Protein AF-A0A920KST8-F1 (afdb_monomer)

Nearest PDB structures (foldseek):
  4nlg-assembly1_A  TM=5.571E-01  e=8.611E+00  Sulfolobus acidocaldarius
  7kif-assembly1_J  TM=2.425E-01  e=8.611E+00  Mycobacterium tuberculosis

Foldseek 3Di:
DDDQFAWQKKWWWWQAPVRDTDIDIDGPVPDPRPQDRDHPPPSPDDDDDDDDDDDDPPGDDDDIDTQKMKIAGSVGDIDMDGD

Secondary structure (DSSP, 8-state):
------EEEEEEEEE-TTS-EEEEEE-TTSSSS---SPPPTTTTS---------PPTTPPSSPPEEEEEEEEETTS-EEEEE-

Structure (mmCIF, N/CA/C/O backbone):
data_AF-A0A920KST8-F1
#
_entry.id   AF-A0A920KST8-F1
#
loop_
_atom_site.group_PDB
_atom_site.id
_atom_site.type_symbol
_atom_site.label_atom_id
_atom_site.label_alt_id
_atom_site.label_comp_id
_atom_site.label_asym_id
_atom_site.label_entity_id
_atom_site.label_seq_id
_atom_site.pdbx_PDB_ins_code
_atom_site.Cartn_x
_atom_site.Cartn_y
_atom_site.Cartn_z
_atom_site.occupancy
_atom_site.B_iso_or_equiv
_atom_site.auth_seq_id
_atom_site.auth_comp_id
_atom_site.auth_asym_id
_atom_site.auth_atom_id
_atom_site.pdbx_PDB_model_num
ATOM 1 N N . MET A 1 1 ? 12.351 -16.546 -20.523 1.00 36.41 1 MET A N 1
ATOM 2 C CA . MET A 1 1 ? 13.402 -15.628 -20.028 1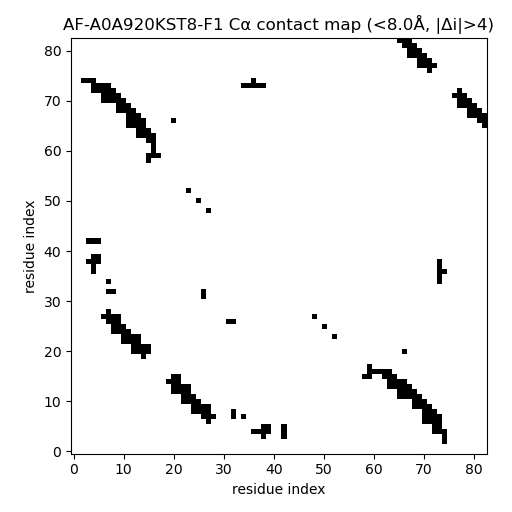.00 36.41 1 MET A CA 1
ATOM 3 C C . MET A 1 1 ? 12.699 -14.390 -19.477 1.00 36.41 1 MET A C 1
ATOM 5 O O . MET A 1 1 ? 12.139 -13.630 -20.256 1.00 36.41 1 MET A O 1
ATOM 9 N N . GLY A 1 2 ? 12.557 -14.280 -18.152 1.00 44.66 2 GLY A N 1
ATOM 10 C CA . GLY A 1 2 ? 11.717 -13.250 -17.524 1.00 44.66 2 GLY A CA 1
ATOM 11 C C . GLY A 1 2 ? 12.322 -11.857 -17.683 1.00 44.66 2 GLY A C 1
ATOM 12 O O . GLY A 1 2 ? 13.462 -11.635 -17.275 1.00 44.66 2 GLY A O 1
ATOM 13 N N . LYS A 1 3 ? 11.579 -10.923 -18.286 1.00 47.88 3 LYS A N 1
ATOM 14 C CA . LYS A 1 3 ? 11.974 -9.512 -18.334 1.00 47.88 3 LYS A CA 1
ATOM 15 C C . LYS A 1 3 ? 11.795 -8.937 -16.931 1.00 47.88 3 LYS A C 1
ATOM 17 O O . LYS A 1 3 ? 10.671 -8.726 -16.496 1.00 47.88 3 LYS A O 1
ATOM 22 N N . LYS A 1 4 ? 12.903 -8.749 -16.211 1.00 58.00 4 LYS A N 1
ATOM 23 C CA . LYS A 1 4 ? 12.916 -8.076 -14.907 1.00 58.00 4 LYS A CA 1
ATOM 24 C C . LYS A 1 4 ? 12.478 -6.633 -15.124 1.00 58.00 4 LYS A C 1
ATOM 26 O O . LYS A 1 4 ? 13.107 -5.915 -15.899 1.00 58.00 4 LYS A O 1
ATOM 31 N N . ALA A 1 5 ? 11.388 -6.239 -14.488 1.00 65.44 5 ALA A N 1
ATOM 32 C CA . ALA A 1 5 ? 10.791 -4.933 -14.674 1.00 65.44 5 ALA A CA 1
ATOM 33 C C . ALA A 1 5 ? 10.658 -4.265 -13.302 1.00 65.44 5 ALA A C 1
ATOM 35 O O . ALA A 1 5 ? 10.358 -4.931 -12.314 1.00 65.44 5 ALA A O 1
ATOM 36 N N . SER A 1 6 ? 10.938 -2.965 -13.217 1.00 79.50 6 SER A N 1
ATOM 37 C CA . SER A 1 6 ? 10.746 -2.219 -11.972 1.00 79.50 6 SER A CA 1
ATOM 38 C C . SER A 1 6 ? 9.291 -2.267 -11.521 1.00 79.50 6 SER A C 1
ATOM 40 O O . SER A 1 6 ? 8.391 -2.455 -12.341 1.00 79.50 6 SER A O 1
ATOM 42 N N . VAL A 1 7 ? 9.047 -2.035 -10.231 1.00 84.56 7 VAL A N 1
ATOM 43 C CA . VAL A 1 7 ? 7.684 -1.863 -9.714 1.00 84.56 7 VAL A CA 1
ATOM 44 C C . VAL A 1 7 ? 7.038 -0.657 -10.392 1.00 84.56 7 VAL A C 1
ATOM 46 O O . VAL A 1 7 ? 7.595 0.439 -10.371 1.00 84.56 7 VAL A O 1
ATOM 49 N N . THR A 1 8 ? 5.860 -0.858 -10.978 1.00 86.69 8 THR A N 1
ATOM 50 C CA . THR A 1 8 ? 5.085 0.217 -11.610 1.00 86.69 8 THR A CA 1
ATOM 51 C C . THR A 1 8 ? 3.947 0.695 -10.726 1.00 86.69 8 THR A C 1
ATOM 53 O O . THR A 1 8 ? 3.578 1.864 -10.781 1.00 86.69 8 THR A O 1
ATOM 56 N N . GLN A 1 9 ? 3.373 -0.201 -9.927 1.00 90.31 9 GLN A N 1
ATOM 57 C CA . GLN A 1 9 ? 2.164 0.087 -9.177 1.00 90.31 9 GLN A CA 1
ATOM 58 C C . GLN A 1 9 ? 2.076 -0.804 -7.948 1.00 90.31 9 GLN A C 1
ATOM 60 O O . GLN A 1 9 ? 2.405 -1.990 -7.992 1.00 90.31 9 GLN A O 1
ATOM 65 N N . ILE A 1 10 ? 1.599 -0.222 -6.856 1.00 92.44 10 ILE A N 1
ATOM 66 C CA . ILE A 1 10 ? 1.251 -0.932 -5.635 1.00 92.44 10 ILE A CA 1
ATOM 67 C C . ILE A 1 10 ? -0.200 -0.594 -5.309 1.00 92.44 10 ILE A C 1
ATOM 69 O O . ILE A 1 10 ? -0.553 0.579 -5.191 1.00 92.44 10 ILE A O 1
ATOM 73 N N . TYR A 1 11 ? -1.026 -1.622 -5.171 1.00 93.81 11 TYR A N 1
ATOM 74 C CA . TYR A 1 11 ? -2.338 -1.522 -4.546 1.00 93.81 11 TYR A CA 1
ATOM 75 C C . TYR A 1 11 ? -2.231 -2.024 -3.119 1.00 93.81 11 TYR A C 1
ATOM 77 O O . TYR A 1 11 ? -1.531 -3.002 -2.856 1.00 93.81 11 TYR A O 1
ATOM 85 N N . TYR A 1 12 ? -2.931 -1.378 -2.205 1.00 95.19 12 TYR A N 1
ATOM 86 C CA . TYR A 1 12 ? -3.005 -1.836 -0.829 1.00 95.19 12 TYR A CA 1
ATOM 87 C C . TYR A 1 12 ? -4.334 -1.438 -0.204 1.00 95.19 12 TYR A C 1
ATOM 89 O O . TYR A 1 12 ? -4.915 -0.417 -0.572 1.00 95.19 12 TYR A O 1
ATOM 97 N N . PHE A 1 13 ? -4.799 -2.259 0.730 1.00 95.94 13 PHE A N 1
ATOM 98 C CA . PHE A 1 13 ? -6.017 -2.022 1.485 1.00 95.94 13 PHE A CA 1
ATOM 99 C C . PHE A 1 13 ? -5.667 -1.678 2.923 1.00 95.94 13 PHE A C 1
ATOM 101 O O . PHE A 1 13 ? -4.902 -2.395 3.574 1.00 95.94 13 PHE A O 1
ATOM 108 N N . LEU A 1 14 ? -6.220 -0.567 3.403 1.00 95.44 14 LEU A N 1
ATOM 109 C CA . LEU A 1 14 ? -6.179 -0.230 4.817 1.00 95.44 14 LEU A CA 1
ATOM 110 C C . LEU A 1 14 ? -7.551 -0.501 5.425 1.00 95.44 14 LEU A C 1
ATOM 112 O O . LEU A 1 14 ? -8.552 0.029 4.941 1.00 95.44 14 LEU A O 1
ATOM 116 N N . ARG A 1 15 ? -7.579 -1.310 6.480 1.00 95.44 15 ARG A N 1
ATOM 117 C CA . ARG A 1 15 ? -8.768 -1.591 7.272 1.00 95.44 15 ARG A CA 1
ATOM 118 C C . ARG A 1 15 ? -8.923 -0.541 8.353 1.00 95.44 15 ARG A C 1
ATOM 120 O O . ARG A 1 15 ? -8.007 -0.345 9.156 1.00 95.44 15 ARG A O 1
ATOM 127 N N . ASP A 1 16 ? -10.070 0.116 8.373 1.00 95.25 16 ASP A N 1
ATOM 128 C CA . ASP A 1 16 ? -10.401 1.061 9.427 1.00 95.25 16 ASP A CA 1
ATOM 129 C C . ASP A 1 16 ? -10.781 0.346 10.742 1.00 95.25 16 ASP A C 1
ATOM 131 O O . ASP A 1 16 ? -11.026 -0.866 10.754 1.00 95.25 16 ASP A O 1
ATOM 135 N N . PRO A 1 17 ? -10.849 1.075 11.8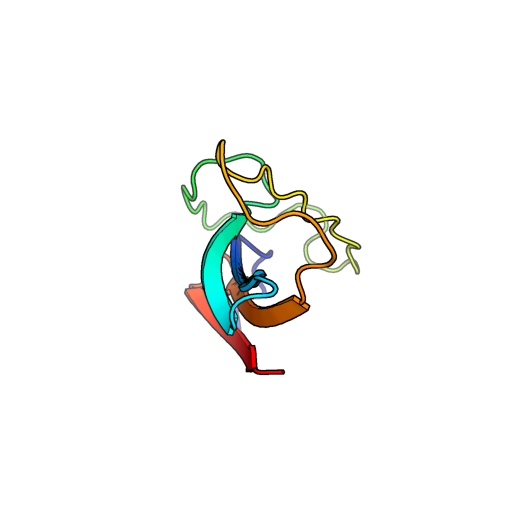69 1.00 95.19 17 PRO A N 1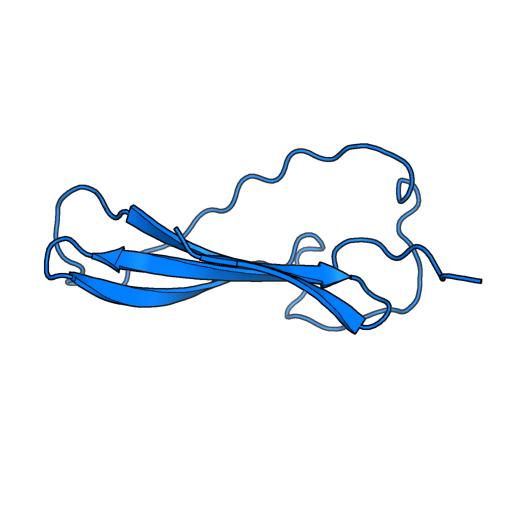
ATOM 136 C CA . PRO A 1 17 ? -11.259 0.521 13.162 1.00 95.19 17 PRO A CA 1
ATOM 137 C C . PRO A 1 17 ? -12.666 -0.091 13.197 1.00 95.19 17 PRO A C 1
ATOM 139 O O . PRO A 1 17 ? -12.987 -0.838 14.118 1.00 95.19 17 PRO A O 1
ATOM 142 N N . GLN A 1 18 ? -13.516 0.203 12.211 1.00 94.00 18 GLN A N 1
ATOM 143 C CA . GLN A 1 18 ? -14.855 -0.378 12.083 1.00 94.00 18 GLN A CA 1
ATOM 144 C C . GLN A 1 18 ? -14.837 -1.691 11.282 1.00 94.00 18 GLN A C 1
ATOM 146 O O . GLN A 1 18 ? -15.872 -2.342 11.143 1.00 94.00 18 GLN A O 1
ATOM 151 N N . GLY A 1 19 ? -13.666 -2.100 10.783 1.00 94.06 19 GLY A N 1
ATOM 152 C CA . GLY A 1 19 ? -13.463 -3.325 10.021 1.00 94.06 19 GLY A CA 1
ATOM 153 C C . GLY A 1 19 ? -13.668 -3.169 8.514 1.00 94.06 19 GLY A C 1
ATOM 154 O O . GLY A 1 19 ? -13.716 -4.182 7.817 1.00 94.06 19 GLY A O 1
ATOM 155 N N . ILE A 1 20 ? -13.788 -1.943 7.997 1.00 93.75 20 ILE A N 1
ATOM 156 C CA . ILE A 1 20 ? -14.035 -1.680 6.574 1.00 93.75 20 ILE A CA 1
ATOM 157 C C . ILE A 1 20 ? -12.699 -1.493 5.851 1.00 93.75 20 ILE A C 1
ATOM 159 O O . ILE A 1 20 ? -11.849 -0.722 6.291 1.00 93.75 20 ILE A O 1
ATOM 163 N N . ASP A 1 21 ? -12.514 -2.191 4.730 1.00 95.31 21 ASP A N 1
ATOM 164 C CA . ASP A 1 21 ? -11.323 -2.066 3.886 1.00 95.31 21 ASP A CA 1
ATOM 1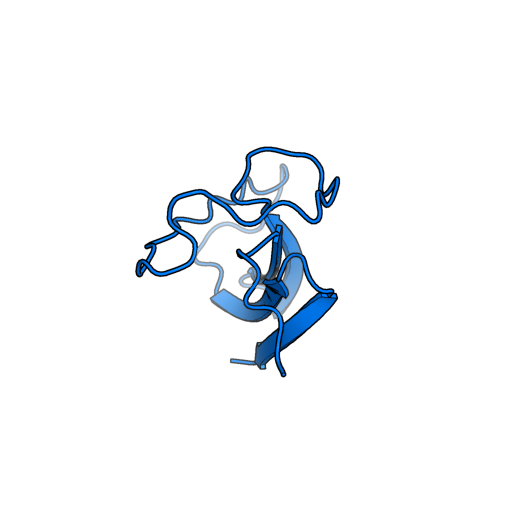65 C C . ASP A 1 21 ? -11.458 -0.921 2.874 1.00 95.31 21 ASP A C 1
ATOM 167 O O . ASP A 1 21 ? -12.459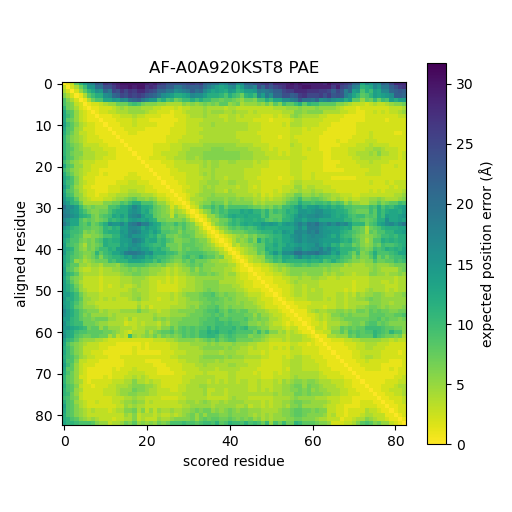 -0.803 2.164 1.00 95.31 21 ASP A O 1
ATOM 171 N N . HIS A 1 22 ? -10.403 -0.114 2.758 1.00 93.88 22 HIS A N 1
ATOM 172 C CA . HIS A 1 22 ? -10.322 1.020 1.837 1.00 93.88 22 HIS A CA 1
ATOM 173 C C . HIS A 1 22 ? -9.139 0.848 0.884 1.00 93.88 22 HIS A C 1
ATOM 175 O O . HIS A 1 22 ? -8.011 0.622 1.326 1.00 93.88 22 HIS A O 1
ATOM 181 N N . GLU A 1 23 ? -9.387 0.962 -0.424 1.00 94.12 23 GLU A N 1
ATOM 182 C CA . GLU A 1 23 ? -8.361 0.805 -1.465 1.00 94.12 23 GLU A CA 1
ATOM 183 C C . GLU A 1 23 ? -7.494 2.062 -1.606 1.00 94.12 23 GLU A C 1
ATOM 185 O O . GLU A 1 23 ? -7.993 3.180 -1.748 1.00 94.12 23 GLU A O 1
ATOM 190 N N . PHE A 1 24 ? -6.182 1.855 -1.697 1.00 93.12 24 PHE A N 1
ATOM 191 C CA . PHE A 1 24 ? -5.210 2.876 -2.058 1.00 93.12 24 PHE A CA 1
ATOM 192 C C . PHE A 1 24 ? -4.299 2.395 -3.187 1.00 93.12 24 PHE A C 1
ATOM 194 O O . PHE A 1 24 ? -4.026 1.202 -3.351 1.00 93.12 24 PHE A O 1
ATOM 201 N N . ARG A 1 25 ? -3.796 3.356 -3.969 1.00 91.50 25 ARG A N 1
ATOM 202 C CA . ARG A 1 25 ? -2.839 3.123 -5.054 1.00 91.50 25 ARG A CA 1
ATOM 203 C C . ARG A 1 25 ? -1.618 4.003 -4.869 1.00 91.50 25 ARG A C 1
ATOM 205 O O . ARG A 1 25 ? -1.739 5.189 -4.573 1.00 91.50 25 ARG A O 1
ATOM 212 N N . PHE A 1 26 ? -0.453 3.421 -5.105 1.00 89.94 26 PHE A N 1
ATOM 213 C CA . PHE A 1 26 ? 0.824 4.114 -5.095 1.00 89.94 26 PHE A CA 1
ATOM 214 C C . PHE A 1 26 ? 1.613 3.788 -6.362 1.00 89.94 26 PHE A C 1
ATOM 216 O O . PHE A 1 26 ? 1.735 2.625 -6.752 1.00 89.94 26 PHE A O 1
ATOM 223 N N . TYR A 1 27 ? 2.173 4.823 -6.981 1.00 88.06 27 TYR A N 1
ATOM 224 C CA . TYR A 1 27 ? 2.993 4.722 -8.183 1.00 88.06 27 TYR A CA 1
ATOM 225 C C . TYR A 1 27 ? 4.413 5.189 -7.840 1.00 88.06 27 TYR A C 1
ATOM 227 O O . TYR A 1 27 ? 4.629 6.387 -7.638 1.00 88.06 27 TYR A O 1
ATOM 235 N N . PRO A 1 28 ? 5.393 4.271 -7.722 1.00 83.00 28 PRO A N 1
ATOM 236 C CA . PRO A 1 28 ? 6.740 4.618 -7.261 1.00 83.00 28 PRO A CA 1
ATOM 237 C C . PRO A 1 28 ? 7.511 5.581 -8.168 1.00 83.00 28 PRO A C 1
ATOM 239 O O . PRO A 1 28 ? 8.509 6.152 -7.730 1.00 83.00 28 PRO A O 1
ATOM 242 N N . ASP A 1 29 ? 7.088 5.721 -9.424 1.00 78.19 29 ASP A N 1
ATOM 243 C CA . ASP A 1 29 ? 7.662 6.639 -10.408 1.00 78.19 29 ASP A CA 1
ATOM 244 C C . ASP A 1 29 ? 7.013 8.036 -10.383 1.00 78.19 29 ASP A C 1
ATOM 246 O O . ASP A 1 29 ? 7.391 8.900 -11.171 1.00 78.19 29 ASP A O 1
ATOM 250 N N . GLY A 1 30 ? 6.044 8.267 -9.488 1.00 76.56 30 GLY A N 1
ATOM 251 C CA . GLY A 1 30 ? 5.294 9.521 -9.401 1.00 76.56 30 GLY A CA 1
ATOM 252 C C . GLY A 1 30 ? 4.330 9.751 -10.569 1.00 76.56 30 GLY A C 1
ATOM 253 O O . GLY A 1 30 ? 3.775 10.842 -10.693 1.00 76.56 30 GLY A O 1
ATOM 254 N N . SER A 1 31 ? 4.132 8.751 -11.434 1.00 73.06 31 SER A N 1
ATOM 255 C CA . SER A 1 31 ? 3.147 8.805 -12.511 1.00 73.06 31 SER A CA 1
ATOM 256 C C . SER A 1 31 ? 1.737 8.483 -11.999 1.00 73.06 31 SER A C 1
ATOM 258 O O . SER A 1 31 ? 1.539 8.092 -10.853 1.00 73.06 31 SER A O 1
ATOM 260 N N . ASN A 1 32 ? 0.737 8.584 -12.876 1.00 69.94 32 ASN A N 1
ATOM 261 C CA . ASN A 1 32 ? -0.625 8.108 -12.604 1.00 69.94 32 ASN A CA 1
ATOM 262 C C . ASN A 1 32 ? -0.858 6.686 -13.155 1.00 69.94 32 ASN A C 1
ATOM 264 O O . ASN A 1 32 ? -1.937 6.394 -13.669 1.00 69.94 32 ASN A O 1
ATOM 268 N N . GLY A 1 33 ? 0.163 5.821 -13.132 1.00 64.75 33 GLY A N 1
ATOM 269 C CA . GLY A 1 33 ? 0.071 4.450 -13.654 1.00 64.75 33 GLY A CA 1
ATOM 270 C C . GLY A 1 33 ? 0.295 4.326 -15.160 1.00 64.75 33 GLY A C 1
ATOM 271 O O . GLY A 1 33 ? -0.106 3.336 -15.771 1.00 64.75 33 GLY A O 1
ATOM 272 N N . ARG A 1 34 ? 0.939 5.319 -15.788 1.00 66.6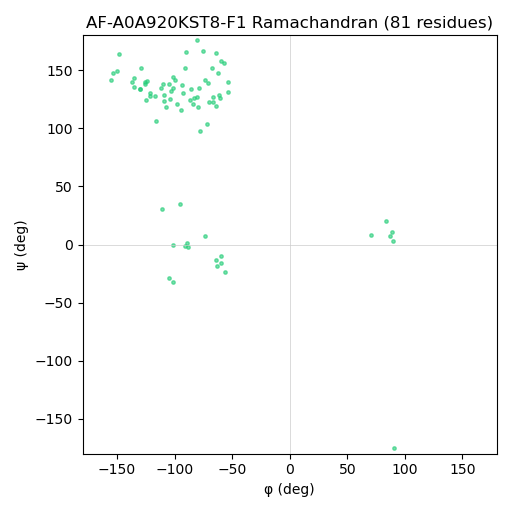2 34 ARG A N 1
ATOM 273 C CA . ARG A 1 34 ? 1.348 5.212 -17.195 1.00 66.62 34 ARG A CA 1
ATOM 274 C C . ARG A 1 34 ? 2.604 4.353 -17.288 1.00 66.62 34 ARG A C 1
ATOM 276 O O . ARG A 1 34 ? 3.715 4.837 -17.100 1.00 66.62 34 ARG A O 1
ATOM 283 N N . VAL A 1 35 ? 2.411 3.079 -17.611 1.00 65.62 35 VAL A N 1
ATOM 284 C CA . VAL A 1 35 ? 3.504 2.112 -17.734 1.00 65.62 35 VAL A CA 1
ATOM 285 C C . VAL A 1 35 ? 4.396 2.476 -18.921 1.00 65.62 35 VAL A C 1
ATOM 287 O O . VAL A 1 35 ? 3.951 2.526 -20.067 1.00 65.62 35 VAL A O 1
ATOM 290 N N . THR A 1 36 ? 5.684 2.680 -18.656 1.00 67.12 36 THR A N 1
ATOM 291 C CA . THR A 1 36 ? 6.717 2.608 -19.692 1.00 67.12 36 THR A CA 1
ATOM 292 C C . THR A 1 36 ? 7.414 1.261 -19.571 1.00 67.12 36 THR A C 1
ATOM 294 O O . THR A 1 36 ? 7.789 0.850 -18.479 1.00 67.12 36 THR A O 1
ATOM 297 N N . LEU A 1 37 ? 7.640 0.568 -20.689 1.00 67.69 37 LEU A N 1
ATOM 298 C CA . LEU A 1 37 ? 8.392 -0.699 -20.693 1.00 67.69 37 LEU A CA 1
ATOM 299 C C . LEU A 1 37 ? 9.906 -0.496 -20.499 1.00 67.69 37 LEU A C 1
ATOM 301 O O . LEU A 1 37 ? 10.684 -1.438 -20.640 1.00 67.69 37 LEU A O 1
ATOM 305 N N . LYS A 1 38 ? 10.338 0.735 -20.199 1.00 72.06 38 LYS A N 1
ATOM 306 C CA . LYS A 1 38 ? 11.731 1.040 -19.892 1.00 72.06 38 LYS A CA 1
ATOM 307 C C . LYS A 1 38 ? 12.007 0.635 -18.438 1.00 72.06 38 LYS A C 1
ATOM 309 O O . LYS A 1 38 ? 11.357 1.182 -17.538 1.00 72.06 38 LYS A O 1
ATOM 314 N N . PRO A 1 39 ? 12.930 -0.312 -18.194 1.00 64.94 39 PRO A N 1
ATOM 315 C CA . PRO A 1 39 ? 13.374 -0.605 -16.840 1.00 64.94 39 PRO A CA 1
ATOM 316 C C . PRO A 1 39 ? 14.044 0.637 -16.249 1.00 64.94 39 PRO A C 1
ATOM 318 O O . PRO A 1 39 ? 14.651 1.425 -16.979 1.00 64.94 39 PRO A O 1
ATOM 321 N N . ASP A 1 40 ? 13.918 0.824 -14.937 1.00 71.44 40 ASP A N 1
ATOM 322 C CA . ASP A 1 40 ? 14.643 1.908 -14.275 1.00 71.44 40 ASP A CA 1
ATOM 323 C C . ASP A 1 40 ? 16.143 1.608 -14.305 1.00 71.44 40 ASP A C 1
ATOM 325 O O . ASP A 1 40 ? 16.554 0.445 -14.281 1.00 71.44 40 ASP A O 1
ATOM 329 N N . SER A 1 41 ? 16.971 2.653 -14.288 1.00 72.19 41 SER A N 1
ATOM 330 C CA . SER A 1 41 ? 18.433 2.511 -14.284 1.00 72.19 41 SER A CA 1
ATOM 331 C C . SER A 1 41 ? 18.956 1.654 -13.119 1.00 72.19 41 SER A C 1
ATOM 333 O O . SER A 1 41 ? 20.013 1.049 -13.243 1.00 72.19 41 SER A O 1
ATOM 335 N N . ALA A 1 42 ? 18.194 1.555 -12.023 1.00 71.56 42 ALA A N 1
ATOM 336 C CA . ALA A 1 42 ? 18.504 0.773 -10.824 1.00 71.56 42 ALA A CA 1
ATOM 337 C C . ALA A 1 42 ? 17.577 -0.449 -10.635 1.00 71.56 42 ALA A C 1
ATOM 339 O O . ALA A 1 42 ? 17.304 -0.862 -9.512 1.00 71.56 42 ALA A O 1
ATOM 340 N N . ALA A 1 43 ? 17.074 -1.056 -11.718 1.00 70.81 43 ALA A N 1
ATOM 341 C CA . ALA A 1 43 ? 16.157 -2.206 -11.645 1.00 70.81 43 ALA A CA 1
ATOM 342 C C . ALA A 1 43 ? 16.723 -3.451 -10.916 1.00 70.81 43 ALA A C 1
ATOM 344 O O . ALA A 1 43 ? 15.983 -4.401 -10.662 1.00 70.81 43 ALA A O 1
ATOM 345 N N . TYR A 1 44 ? 18.022 -3.466 -10.597 1.00 74.00 44 TYR A N 1
ATOM 346 C CA . TYR A 1 44 ? 18.713 -4.556 -9.900 1.00 74.00 44 TYR A CA 1
ATOM 347 C C . TYR A 1 44 ? 18.953 -4.285 -8.410 1.00 74.00 44 TYR A C 1
ATOM 349 O O . TYR A 1 44 ? 19.518 -5.136 -7.725 1.00 74.00 44 TYR A O 1
ATOM 357 N N . GLU A 1 45 ? 18.542 -3.123 -7.909 1.00 81.12 45 GLU A N 1
ATOM 358 C CA . GLU A 1 45 ? 18.802 -2.710 -6.535 1.00 81.12 45 GLU A CA 1
ATOM 359 C C . GLU A 1 45 ? 17.571 -2.903 -5.649 1.00 81.12 45 GLU A C 1
ATOM 361 O O . GLU A 1 45 ? 16.426 -2.699 -6.060 1.00 81.12 45 GLU A O 1
ATOM 366 N N . TRP A 1 46 ? 17.810 -3.278 -4.392 1.00 82.06 46 TRP A N 1
ATOM 367 C CA . TRP A 1 46 ? 16.761 -3.269 -3.382 1.00 82.06 46 TRP A CA 1
ATOM 368 C C . TRP A 1 46 ? 16.336 -1.833 -3.093 1.00 82.06 46 TRP A C 1
ATOM 370 O O . TRP A 1 46 ? 17.156 -0.992 -2.731 1.00 82.06 46 TRP A O 1
ATOM 380 N N . LYS A 1 47 ? 15.032 -1.568 -3.187 1.00 79.75 47 LYS A N 1
ATOM 381 C CA . LYS A 1 47 ? 14.456 -0.255 -2.893 1.00 79.75 47 LYS A CA 1
ATOM 382 C C . LYS A 1 47 ? 13.502 -0.348 -1.712 1.00 79.75 47 LYS A C 1
ATOM 384 O O . LYS A 1 47 ? 12.563 -1.141 -1.724 1.00 79.75 47 LYS A O 1
ATOM 389 N N . ARG A 1 48 ? 13.708 0.509 -0.710 1.00 86.56 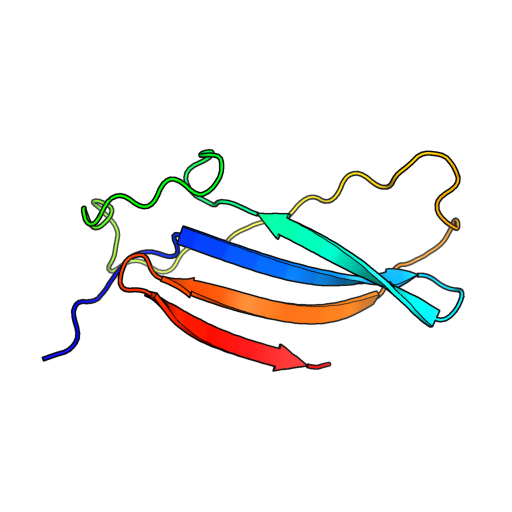48 ARG A N 1
ATO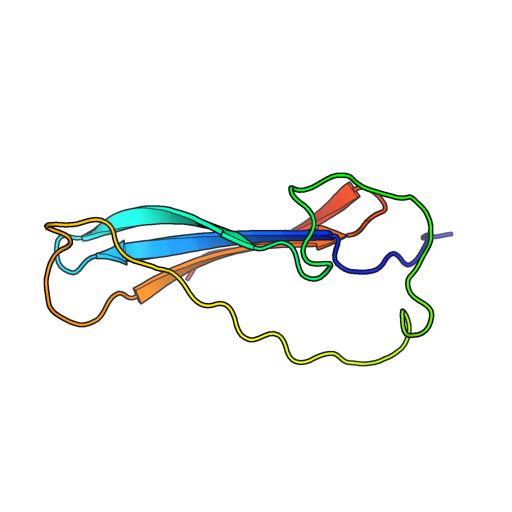M 390 C CA . ARG A 1 48 ? 12.711 0.756 0.337 1.00 86.56 48 ARG A CA 1
ATOM 391 C C . ARG A 1 48 ? 11.713 1.788 -0.179 1.00 86.56 48 ARG A C 1
ATOM 393 O O . ARG A 1 48 ? 12.112 2.862 -0.622 1.00 86.56 48 ARG A O 1
ATOM 400 N N . LEU A 1 49 ? 10.429 1.455 -0.126 1.00 86.06 49 LEU A N 1
ATOM 401 C CA . LEU A 1 49 ? 9.339 2.357 -0.485 1.00 86.06 49 LEU A CA 1
ATOM 402 C C . LEU A 1 49 ? 8.546 2.710 0.770 1.00 86.06 49 LEU A C 1
ATOM 404 O O . LEU A 1 49 ? 8.215 1.826 1.557 1.00 86.06 49 LEU A O 1
ATOM 408 N N . THR A 1 50 ? 8.231 3.992 0.927 1.00 88.81 50 THR A N 1
ATOM 409 C CA . THR A 1 50 ? 7.319 4.484 1.963 1.00 88.81 50 THR A CA 1
ATOM 410 C C . THR A 1 50 ? 6.025 4.901 1.287 1.00 88.81 50 THR A C 1
ATOM 412 O O . THR A 1 50 ? 6.031 5.794 0.438 1.00 88.81 50 THR A O 1
ATOM 415 N N . LEU A 1 51 ? 4.925 4.245 1.648 1.00 88.69 51 LEU A N 1
ATOM 416 C CA . LEU A 1 51 ? 3.600 4.536 1.117 1.00 88.69 51 LEU A CA 1
ATOM 417 C C . LEU A 1 51 ? 2.871 5.434 2.114 1.00 88.69 51 LEU A C 1
ATOM 419 O O . LEU A 1 51 ? 2.688 5.056 3.267 1.00 88.69 51 LEU A O 1
ATOM 423 N N . ASN A 1 52 ? 2.463 6.619 1.666 1.00 85.12 52 ASN A N 1
ATOM 424 C CA . ASN A 1 52 ? 1.690 7.557 2.474 1.00 85.12 52 ASN A CA 1
ATOM 425 C C . ASN A 1 52 ? 0.262 7.621 1.930 1.00 85.12 52 ASN A C 1
ATOM 427 O O . ASN A 1 52 ? 0.063 7.945 0.760 1.00 85.12 52 ASN A O 1
ATOM 431 N N . ALA A 1 53 ? -0.724 7.339 2.780 1.00 86.12 53 ALA A N 1
ATOM 432 C CA . ALA A 1 53 ? -2.138 7.490 2.462 1.00 86.12 53 ALA A CA 1
ATOM 433 C C . ALA A 1 53 ? -2.689 8.755 3.128 1.00 86.12 53 ALA A C 1
ATOM 435 O O . ALA A 1 53 ? -2.493 8.971 4.324 1.00 86.12 53 ALA A O 1
ATOM 436 N N . ARG A 1 54 ? -3.409 9.582 2.364 1.00 88.69 54 ARG A N 1
ATOM 437 C CA . ARG A 1 54 ? -4.214 10.666 2.932 1.00 88.69 54 ARG A CA 1
ATOM 438 C C . ARG A 1 54 ? -5.637 10.162 3.113 1.00 88.69 54 ARG A C 1
ATOM 440 O O . ARG A 1 54 ? -6.311 9.869 2.130 1.00 88.69 54 ARG A O 1
ATOM 447 N N . LEU A 1 55 ? -6.077 10.088 4.362 1.00 88.94 55 LEU A N 1
ATOM 448 C CA . LEU A 1 55 ? -7.428 9.658 4.689 1.00 88.94 55 LEU A CA 1
ATOM 449 C C . LEU A 1 55 ? -8.463 10.729 4.282 1.00 88.94 55 LEU A C 1
ATOM 451 O O . LEU A 1 55 ? -8.200 11.928 4.463 1.00 88.94 55 LEU A O 1
ATOM 455 N N . PRO A 1 56 ? -9.621 10.335 3.717 1.00 81.81 56 PRO A N 1
ATOM 456 C CA . PRO A 1 56 ? -10.737 11.242 3.474 1.00 81.81 56 PRO A CA 1
ATOM 457 C C . PRO A 1 56 ? -11.228 11.948 4.745 1.00 81.81 56 PRO A C 1
ATOM 459 O O . PRO A 1 56 ? -11.071 11.476 5.871 1.00 81.81 56 PRO A O 1
ATOM 462 N N . LYS A 1 57 ? -11.876 13.104 4.569 1.00 87.69 57 LYS A N 1
ATOM 463 C CA . LYS A 1 57 ? -12.522 13.802 5.686 1.00 87.69 57 LYS A CA 1
ATOM 464 C C . LYS A 1 57 ? -13.610 12.902 6.285 1.00 87.69 57 LYS A C 1
ATOM 466 O O . LYS A 1 57 ? -14.480 12.441 5.557 1.00 87.69 57 LYS A O 1
ATOM 471 N N . GLY A 1 58 ? -13.579 12.720 7.604 1.00 87.38 58 GLY A N 1
ATOM 472 C CA . GLY A 1 58 ? -14.530 11.866 8.321 1.00 87.38 58 GLY A CA 1
ATOM 473 C C . GLY A 1 58 ? -14.090 10.408 8.461 1.00 87.38 58 GLY A C 1
ATOM 474 O O . GLY A 1 58 ? -14.841 9.625 9.030 1.00 87.38 58 GLY A O 1
ATOM 475 N N . SER A 1 59 ? -12.891 10.043 7.991 1.00 89.44 59 SER A N 1
ATOM 476 C CA . SER A 1 59 ? -12.284 8.752 8.318 1.00 89.44 59 SER A CA 1
ATOM 477 C C . SER A 1 59 ? -12.219 8.533 9.827 1.00 89.44 59 SER A C 1
ATOM 479 O O . SER A 1 59 ? -11.910 9.462 10.579 1.00 89.44 59 SER A O 1
ATOM 481 N N . ALA A 1 60 ? -12.502 7.297 10.243 1.00 90.12 60 ALA A N 1
ATOM 482 C CA . ALA A 1 60 ? -12.482 6.903 11.641 1.00 90.12 60 ALA A CA 1
ATOM 483 C C . ALA A 1 60 ? -11.124 7.255 12.284 1.00 90.12 60 ALA A C 1
ATOM 485 O O . ALA A 1 60 ? -10.076 6.950 11.695 1.00 90.12 60 ALA A O 1
ATOM 486 N N . PRO A 1 61 ? -11.133 7.916 13.458 1.00 84.12 61 PRO A N 1
ATOM 487 C CA . PRO A 1 61 ? -9.916 8.130 14.230 1.00 84.12 61 PRO A CA 1
ATOM 488 C C . PRO A 1 61 ? -9.369 6.773 14.691 1.00 84.12 61 PRO A C 1
ATOM 490 O O . PRO A 1 61 ? -10.109 5.801 14.684 1.00 84.12 61 PRO A O 1
ATOM 493 N N . GLU 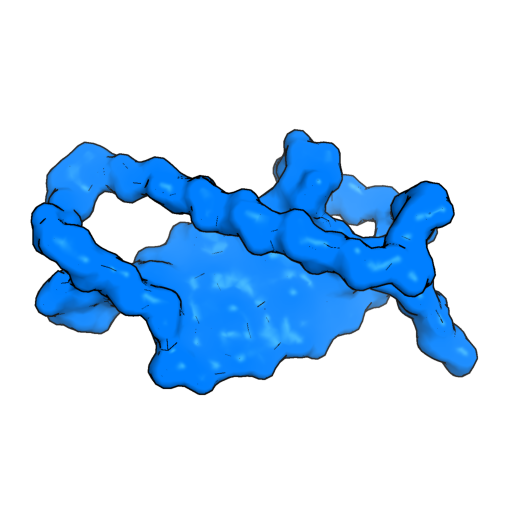A 1 62 ? -8.112 6.734 15.142 1.00 90.12 62 GLU A N 1
ATOM 494 C CA . GLU A 1 62 ? -7.367 5.533 15.580 1.00 90.12 62 GLU A CA 1
ATOM 495 C C . GLU A 1 62 ? -6.573 4.817 14.473 1.00 90.12 62 GLU A C 1
ATOM 497 O O . GLU A 1 62 ? -6.368 5.341 13.376 1.00 90.12 62 GLU A O 1
ATOM 502 N N . GLN A 1 63 ? -5.984 3.672 14.822 1.00 92.00 63 GLN A N 1
ATOM 503 C CA . GLN A 1 63 ? -5.019 2.961 13.997 1.00 92.00 63 GLN A CA 1
ATOM 504 C C . GLN A 1 63 ? -5.725 2.134 12.924 1.00 92.00 63 GLN A C 1
ATOM 506 O O . GLN A 1 63 ? -6.570 1.296 13.217 1.00 92.00 63 GLN A O 1
ATOM 511 N N . TRP A 1 64 ? -5.320 2.344 11.676 1.00 94.88 64 TRP A N 1
ATOM 512 C CA . TRP A 1 64 ? -5.763 1.543 10.542 1.00 94.88 64 TRP A CA 1
ATOM 513 C C . TRP A 1 64 ? -4.756 0.415 10.297 1.00 94.88 64 TRP A C 1
ATOM 515 O O . TRP A 1 64 ? -3.542 0.632 10.360 1.00 94.88 64 TRP A O 1
ATOM 525 N N . GLY A 1 65 ? -5.252 -0.792 10.037 1.00 94.56 65 GLY A N 1
ATOM 526 C CA . GLY A 1 65 ? -4.427 -1.965 9.737 1.00 94.56 65 GLY A CA 1
ATOM 527 C C . GLY A 1 65 ? -4.181 -2.121 8.238 1.00 94.56 65 GLY A C 1
ATOM 528 O O . GLY A 1 65 ? -5.010 -1.714 7.436 1.00 94.56 65 GLY A O 1
ATOM 529 N N . LEU A 1 66 ? -3.066 -2.734 7.838 1.00 95.62 66 LEU A N 1
ATOM 530 C CA . LEU A 1 66 ? -2.877 -3.196 6.458 1.00 95.62 66 LEU A CA 1
ATOM 531 C C . LEU A 1 66 ? -3.538 -4.574 6.316 1.00 95.62 66 LEU A C 1
ATOM 533 O O . LEU A 1 66 ? -3.148 -5.487 7.037 1.00 95.62 66 LEU A O 1
ATOM 537 N N . SER A 1 67 ? -4.502 -4.726 5.407 1.00 96.75 67 SER A N 1
ATOM 538 C CA . SER A 1 67 ? -5.211 -6.000 5.180 1.00 96.75 67 SER A CA 1
ATOM 539 C C . SER A 1 67 ? -4.770 -6.721 3.906 1.00 96.75 67 SER A C 1
ATOM 541 O O . SER A 1 67 ? -4.787 -7.947 3.839 1.00 96.75 67 SER A O 1
ATOM 543 N N . GLU A 1 68 ? -4.313 -5.986 2.893 1.00 96.88 68 GLU A N 1
ATOM 544 C CA . GLU A 1 68 ? -3.775 -6.572 1.668 1.00 96.88 68 GLU A CA 1
ATOM 545 C C . GLU A 1 68 ? -2.772 -5.624 1.003 1.00 96.88 68 GLU A C 1
ATOM 547 O O . GLU A 1 68 ? -2.924 -4.402 1.037 1.00 96.88 68 GLU A O 1
ATOM 552 N N . ILE A 1 69 ? -1.758 -6.193 0.350 1.00 96.12 69 ILE A N 1
ATOM 553 C CA . ILE A 1 69 ? -0.873 -5.475 -0.569 1.00 96.12 69 ILE A CA 1
ATOM 554 C C . ILE A 1 69 ? -0.648 -6.305 -1.832 1.00 96.12 69 ILE A C 1
ATOM 556 O O . ILE A 1 69 ? -0.384 -7.507 -1.778 1.00 96.12 69 ILE A O 1
ATOM 560 N N . ARG A 1 70 ? -0.725 -5.651 -2.989 1.00 95.38 70 ARG A N 1
ATOM 561 C CA . ARG A 1 70 ? -0.450 -6.214 -4.311 1.00 95.38 70 ARG A CA 1
ATOM 562 C C . ARG A 1 70 ? 0.513 -5.302 -5.060 1.00 95.38 70 ARG A C 1
ATOM 564 O O . ARG A 1 70 ? 0.334 -4.089 -5.103 1.00 95.38 70 ARG A O 1
ATOM 571 N N . VAL A 1 71 ? 1.527 -5.888 -5.673 1.00 92.12 71 VAL A N 1
ATOM 572 C CA . VAL A 1 71 ? 2.605 -5.191 -6.374 1.00 92.12 71 VAL A CA 1
ATOM 573 C C . VAL A 1 71 ? 2.628 -5.658 -7.822 1.00 92.12 71 VAL A C 1
ATOM 575 O O . VAL A 1 71 ? 2.642 -6.864 -8.072 1.00 92.12 71 VAL A O 1
ATOM 578 N N . TRP A 1 72 ? 2.665 -4.706 -8.753 1.00 89.88 72 TRP A N 1
ATOM 579 C CA . TRP A 1 72 ? 2.844 -4.938 -10.181 1.00 89.88 72 TRP A CA 1
ATOM 580 C C . TRP A 1 72 ? 4.204 -4.438 -10.625 1.00 89.88 72 TRP A C 1
ATOM 582 O O . TRP A 1 72 ? 4.629 -3.334 -10.264 1.00 89.88 72 TRP A O 1
ATOM 592 N N . ASP A 1 73 ? 4.853 -5.219 -11.475 1.00 86.25 73 ASP A N 1
ATOM 593 C CA . ASP A 1 73 ? 5.999 -4.751 -12.233 1.00 86.25 73 ASP A CA 1
ATOM 594 C C . ASP A 1 73 ? 5.589 -4.147 -13.588 1.00 86.25 73 ASP A C 1
ATOM 596 O O . ASP A 1 73 ? 4.464 -4.308 -14.066 1.00 86.25 73 ASP A O 1
ATOM 600 N N . LYS A 1 74 ? 6.517 -3.432 -14.228 1.00 81.50 74 LYS A N 1
ATOM 601 C CA . LYS A 1 74 ? 6.318 -2.824 -15.554 1.00 81.50 74 LYS A CA 1
ATOM 602 C C . LYS A 1 74 ? 6.091 -3.848 -16.679 1.00 81.50 74 LYS A C 1
ATOM 604 O O . LYS A 1 74 ? 5.697 -3.450 -17.770 1.00 81.50 74 LYS A O 1
ATOM 609 N N . ALA A 1 75 ? 6.346 -5.139 -16.452 1.00 82.56 75 ALA A N 1
ATOM 610 C CA . ALA A 1 75 ? 6.044 -6.213 -17.399 1.00 82.56 75 ALA A CA 1
ATOM 611 C C . ALA A 1 75 ? 4.640 -6.811 -17.183 1.00 82.56 75 ALA A C 1
ATOM 613 O O . ALA A 1 75 ? 4.235 -7.687 -17.946 1.00 82.56 75 ALA A O 1
ATOM 614 N N . GLY A 1 76 ? 3.896 -6.324 -16.185 1.00 83.94 76 GLY A N 1
ATOM 615 C CA . GLY A 1 76 ? 2.546 -6.773 -15.861 1.00 83.94 76 GLY A CA 1
ATOM 616 C C . GLY A 1 76 ? 2.495 -7.978 -14.921 1.00 83.94 76 GLY A C 1
ATOM 617 O O . GLY A 1 76 ? 1.406 -8.496 -14.682 1.00 83.94 76 GLY A O 1
ATOM 618 N N . ASN A 1 77 ? 3.625 -8.431 -14.366 1.00 87.19 77 ASN A N 1
ATOM 619 C CA . ASN A 1 77 ? 3.601 -9.485 -13.354 1.00 87.19 77 ASN A CA 1
ATOM 620 C C . ASN A 1 77 ? 3.078 -8.923 -12.032 1.00 87.19 77 ASN A C 1
ATOM 622 O O . ASN A 1 77 ? 3.450 -7.819 -11.636 1.00 87.19 77 ASN A O 1
ATOM 626 N N . GLN A 1 78 ? 2.277 -9.719 -11.322 1.00 90.69 78 GLN A N 1
ATOM 627 C CA . GLN A 1 78 ? 1.673 -9.340 -10.050 1.00 90.69 78 GLN A CA 1
ATOM 628 C C . GLN A 1 78 ? 2.021 -10.340 -8.943 1.00 90.69 78 GLN A C 1
ATOM 630 O O . GLN A 1 78 ? 2.011 -11.556 -9.150 1.00 90.69 78 GLN A O 1
ATOM 635 N N . ARG A 1 79 ? 2.274 -9.823 -7.740 1.00 93.19 79 ARG A N 1
ATOM 636 C CA . ARG A 1 79 ? 2.386 -10.592 -6.490 1.00 93.19 79 ARG A CA 1
ATOM 637 C C . ARG A 1 79 ? 1.607 -9.875 -5.396 1.00 93.19 79 ARG A C 1
ATOM 639 O O . ARG A 1 79 ? 1.621 -8.650 -5.354 1.00 93.19 79 ARG A O 1
ATOM 646 N N . GLY A 1 80 ? 0.958 -10.614 -4.504 1.00 92.94 80 GLY A N 1
ATOM 647 C CA . GLY A 1 80 ? 0.273 -10.022 -3.360 1.00 92.94 80 GLY A CA 1
ATOM 648 C C . GLY A 1 80 ? 0.269 -10.923 -2.138 1.00 92.94 80 GLY A C 1
ATOM 649 O O . GLY A 1 80 ? 0.557 -12.116 -2.244 1.00 92.94 80 GLY A O 1
ATOM 650 N N . ILE A 1 81 ? -0.036 -10.318 -0.997 1.00 94.62 81 ILE A N 1
ATOM 651 C CA . ILE A 1 81 ? -0.242 -10.984 0.288 1.00 94.62 81 ILE A CA 1
ATOM 652 C C . ILE A 1 81 ? -1.460 -10.364 0.975 1.00 94.62 81 ILE A C 1
ATOM 654 O O . ILE A 1 81 ? -1.656 -9.148 0.920 1.00 94.62 81 ILE A O 1
ATOM 658 N N . ILE A 1 82 ? -2.264 -11.225 1.593 1.00 92.81 82 ILE A N 1
ATOM 659 C CA . ILE A 1 82 ? -3.394 -10.878 2.458 1.00 92.81 82 ILE A CA 1
ATOM 660 C C . ILE A 1 82 ? -2.938 -11.142 3.897 1.00 92.81 82 ILE A C 1
ATOM 662 O O . ILE A 1 82 ? -2.241 -12.137 4.129 1.00 92.81 82 ILE A O 1
ATOM 666 N N . LEU A 1 83 ? -3.279 -10.239 4.815 1.00 88.25 83 LEU A N 1
ATOM 667 C CA . LEU A 1 83 ? -2.830 -10.232 6.210 1.00 88.25 83 LEU A CA 1
ATOM 668 C C . LEU A 1 83 ? -3.972 -10.513 7.191 1.00 88.25 83 LEU A C 1
ATOM 670 O O . LEU A 1 83 ? -5.125 -10.120 6.900 1.00 88.25 83 LEU A O 1
#

Mean predicted aligned error: 5.82 Å

Solvent-accessible surface area (backbone atoms only — not comparable to full-atom values): 5356 Å² total; per-residue (Å²): 134,86,75,82,41,32,69,40,38,34,42,36,26,40,24,41,78,88,71,51,74,42,86,46,79,48,33,83,81,74,53,93,67,77,78,55,84,67,57,51,98,62,61,88,56,93,77,91,81,85,87,84,83,84,77,62,92,85,58,76,78,78,74,63,43,75,40,34,42,36,41,28,27,41,74,70,52,75,52,69,53,76,100

pLDDT: mean 83.86, std 12.52, range [36.41, 96.88]

Sequence (83 aa):
MGKKASVTQIYYFLRDPQGIDHEFRFYPDGSNGRVTLKPDSAAYEWKRLTLNARLPKGSAPEQWGLSEIRVWDKAGNQRGIIL

Radius of gyration: 14.71 Å; Cα contacts (8 Å, |Δi|>4): 132; chains: 1; bounding box: 34×29×36 Å